Protein AF-A0A961GKC4-F1 (afdb_monomer)

Secondary structure (DSSP, 8-state):
----EEETTEEE---EE-HHHHTT--STT---S---EE----HHHHHHHHHS--EEEEEETTEEEEEEPPHHHHHHHHHHHHT--

Solvent-accessible surface area (backbone atoms only — not comparable to full-atom values): 5622 Å² total; per-residue (Å²): 136,81,74,66,47,71,56,95,90,38,81,41,79,72,72,43,71,41,71,72,61,58,68,69,56,83,45,99,89,54,81,70,96,70,84,58,69,46,73,80,73,53,75,70,51,50,54,49,57,72,74,46,91,48,66,56,71,43,84,46,93,92,52,69,51,72,47,72,56,51,69,70,59,49,53,53,54,49,32,51,76,71,68,73,107

pLDDT: mean 83.11, std 16.25, range [34.09, 97.19]

Sequence (85 aa):
GADGDVVDGTDVVRCIVDPDHAKQLTREDVTASVHYVHFALTPDEVERFAAAPVALALTHPAYTHATVLRDDHRAQLLADLRGEA

Structure (mmCIF, N/CA/C/O backbone):
data_AF-A0A961GKC4-F1
#
_entry.id   AF-A0A961GKC4-F1
#
loop_
_atom_site.group_PDB
_atom_site.id
_atom_site.type_symbol
_atom_site.label_atom_id
_atom_site.label_alt_id
_atom_site.label_comp_id
_atom_site.label_asym_id
_atom_site.label_entity_id
_atom_site.label_seq_id
_atom_site.pdbx_PDB_ins_code
_atom_site.Cartn_x
_atom_site.Cartn_y
_atom_site.Cartn_z
_atom_site.occupancy
_atom_site.B_iso_or_equiv
_atom_site.auth_seq_id
_atom_site.auth_comp_id
_atom_site.auth_asym_id
_atom_site.auth_atom_id
_atom_site.pdbx_PDB_model_num
ATOM 1 N N . GLY A 1 1 ? 3.160 17.643 1.515 1.00 34.09 1 GLY A N 1
ATOM 2 C CA . GLY A 1 1 ? 1.817 17.717 0.928 1.00 34.09 1 GLY A CA 1
ATOM 3 C C . GLY A 1 1 ? 1.480 16.325 0.489 1.00 34.09 1 GLY A C 1
ATOM 4 O O . GLY A 1 1 ? 2.064 15.876 -0.484 1.00 34.09 1 GLY A O 1
ATOM 5 N N . ALA A 1 2 ? 0.696 15.614 1.291 1.00 43.00 2 ALA A N 1
ATOM 6 C CA . ALA A 1 2 ? 0.167 14.307 0.937 1.00 43.00 2 ALA A CA 1
ATOM 7 C C . ALA A 1 2 ? -1.302 14.544 0.589 1.00 43.00 2 ALA A C 1
ATOM 9 O O . ALA A 1 2 ? -2.175 14.419 1.438 1.00 43.00 2 ALA A O 1
ATOM 10 N N . ASP A 1 3 ? -1.526 15.046 -0.621 1.00 47.84 3 ASP A N 1
ATOM 11 C CA . ASP A 1 3 ? -2.831 14.976 -1.261 1.00 47.84 3 ASP A CA 1
ATOM 12 C C . ASP A 1 3 ? -2.818 13.640 -2.008 1.00 47.84 3 ASP A C 1
ATOM 14 O O . ASP A 1 3 ? -2.057 13.480 -2.967 1.00 47.84 3 ASP A O 1
ATOM 18 N N . GLY A 1 4 ? -3.549 12.647 -1.498 1.00 56.16 4 GLY A N 1
ATOM 19 C CA . GLY A 1 4 ? -3.739 11.375 -2.188 1.00 56.16 4 GLY A CA 1
ATOM 20 C C . GLY A 1 4 ? -4.280 11.622 -3.597 1.00 56.16 4 GLY A C 1
ATOM 21 O O . GLY A 1 4 ? -5.165 12.455 -3.797 1.00 56.16 4 GLY A O 1
ATOM 22 N N . ASP A 1 5 ? -3.717 10.936 -4.588 1.00 66.19 5 ASP A N 1
ATOM 23 C CA . ASP A 1 5 ? -4.197 11.026 -5.967 1.00 66.19 5 ASP A CA 1
ATOM 24 C C . ASP A 1 5 ? -5.382 10.069 -6.128 1.00 66.19 5 ASP A C 1
ATOM 26 O O . ASP A 1 5 ? -5.294 8.915 -5.713 1.00 66.19 5 ASP A O 1
ATOM 30 N N . VAL A 1 6 ? -6.490 10.519 -6.713 1.00 67.31 6 VAL A N 1
ATOM 31 C CA . VAL A 1 6 ? -7.648 9.648 -6.961 1.00 67.31 6 VAL A CA 1
ATOM 32 C C . VAL A 1 6 ? -7.576 9.152 -8.395 1.00 67.31 6 VAL A C 1
ATOM 34 O O . VAL A 1 6 ? -7.784 9.916 -9.338 1.00 67.31 6 VAL A O 1
ATOM 37 N N . VAL A 1 7 ? -7.338 7.856 -8.574 1.00 70.19 7 VAL A N 1
ATOM 38 C CA . VAL A 1 7 ? -7.275 7.223 -9.895 1.00 70.19 7 VAL A CA 1
ATOM 39 C C . VAL A 1 7 ? -8.436 6.248 -10.033 1.00 70.19 7 VAL A C 1
ATOM 41 O O . VAL A 1 7 ? -8.514 5.261 -9.310 1.00 70.19 7 VAL A O 1
ATOM 44 N N . ASP A 1 8 ? -9.353 6.538 -10.960 1.00 74.25 8 ASP A N 1
ATOM 45 C CA . ASP A 1 8 ? -10.533 5.704 -11.254 1.00 74.25 8 ASP A CA 1
ATOM 46 C C . ASP A 1 8 ? -11.367 5.357 -9.998 1.00 74.25 8 ASP A C 1
ATOM 48 O O . ASP A 1 8 ? -11.786 4.223 -9.776 1.00 74.25 8 ASP A O 1
ATOM 52 N N . GLY A 1 9 ? -11.548 6.346 -9.112 1.00 77.38 9 GLY A N 1
ATOM 53 C CA . GLY A 1 9 ? -12.277 6.194 -7.845 1.00 77.38 9 GLY A CA 1
ATOM 54 C C . GLY A 1 9 ? -11.501 5.487 -6.726 1.00 77.38 9 GLY A C 1
ATOM 55 O O . GLY A 1 9 ? -12.067 5.249 -5.661 1.00 77.38 9 GLY A O 1
ATOM 56 N N . THR A 1 10 ? -10.224 5.167 -6.948 1.00 82.06 10 THR A N 1
ATOM 57 C CA . THR A 1 10 ? -9.320 4.588 -5.947 1.00 82.06 10 THR A CA 1
ATOM 58 C C . THR A 1 10 ? -8.387 5.660 -5.402 1.00 82.06 10 THR A C 1
ATOM 60 O O . THR A 1 10 ? -7.704 6.327 -6.177 1.00 82.06 10 THR A O 1
ATOM 63 N N . ASP A 1 11 ? -8.308 5.788 -4.079 1.00 89.25 11 ASP A N 1
ATOM 64 C CA . ASP A 1 11 ? -7.292 6.622 -3.435 1.00 89.25 11 ASP A CA 1
ATOM 65 C C . ASP A 1 11 ? -5.908 5.980 -3.548 1.00 89.25 11 ASP A C 1
ATOM 67 O O . ASP A 1 11 ? -5.701 4.822 -3.174 1.00 89.25 11 ASP A O 1
ATOM 71 N N . VAL A 1 12 ? -4.941 6.751 -4.041 1.00 92.31 12 VAL A N 1
ATOM 72 C CA . VAL A 1 12 ? -3.564 6.319 -4.264 1.00 92.31 12 VAL A CA 1
ATOM 73 C C . VAL A 1 12 ? -2.619 7.092 -3.356 1.00 92.31 12 VAL A C 1
ATOM 75 O O . VAL A 1 12 ? -2.407 8.295 -3.510 1.00 92.31 12 VAL A O 1
ATOM 78 N N . VAL A 1 13 ? -1.948 6.349 -2.478 1.00 93.62 13 VAL A N 1
ATOM 79 C CA . VAL A 1 13 ? -0.851 6.853 -1.649 1.00 93.62 13 VAL A CA 1
ATOM 80 C C . VAL A 1 13 ? 0.474 6.421 -2.272 1.00 93.62 13 VAL A C 1
ATOM 82 O O . VAL A 1 13 ? 0.808 5.234 -2.321 1.00 93.62 13 VAL A O 1
ATOM 85 N N . ARG A 1 14 ? 1.243 7.385 -2.787 1.00 93.56 14 ARG A N 1
ATOM 86 C CA . ARG A 1 14 ? 2.568 7.125 -3.371 1.00 93.56 14 ARG A CA 1
ATOM 87 C C . ARG A 1 14 ? 3.591 6.891 -2.262 1.00 93.56 14 ARG A C 1
ATOM 89 O O . ARG A 1 14 ? 3.654 7.651 -1.299 1.00 93.56 14 ARG A O 1
ATOM 96 N N . CYS A 1 15 ? 4.430 5.871 -2.428 1.00 91.62 15 CYS A N 1
ATOM 97 C CA . CYS A 1 15 ? 5.579 5.698 -1.553 1.00 91.62 15 CYS A CA 1
ATOM 98 C C . CYS A 1 15 ? 6.615 6.799 -1.793 1.00 91.62 15 CYS A C 1
ATOM 100 O O . CYS A 1 15 ? 6.810 7.257 -2.922 1.00 91.62 15 CYS A O 1
ATOM 102 N N . ILE A 1 16 ? 7.337 7.154 -0.742 1.00 90.44 16 ILE A N 1
ATOM 103 C CA . ILE A 1 16 ? 8.448 8.094 -0.780 1.00 90.44 16 ILE A CA 1
ATOM 104 C C . ILE A 1 16 ? 9.712 7.300 -0.450 1.00 90.44 16 ILE A C 1
ATOM 106 O O . ILE A 1 16 ? 9.742 6.535 0.515 1.00 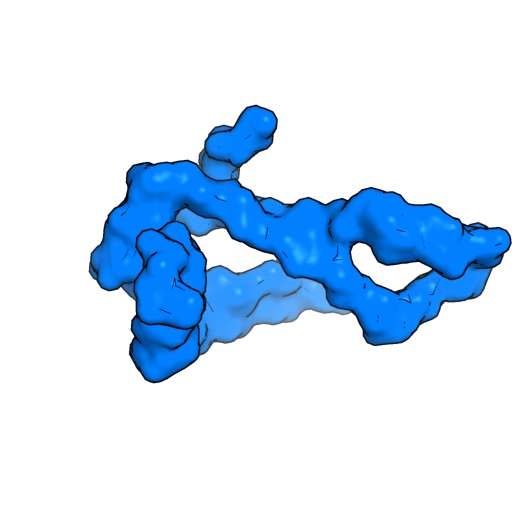90.44 16 ILE A O 1
ATOM 110 N N . VAL A 1 17 ? 10.752 7.445 -1.270 1.00 85.50 17 VAL A N 1
ATOM 111 C CA . VAL A 1 17 ? 12.047 6.799 -1.017 1.00 85.50 17 VAL A CA 1
ATOM 112 C C . VAL A 1 17 ? 12.738 7.507 0.142 1.00 85.50 17 VAL A C 1
ATOM 114 O O . VAL A 1 17 ? 12.749 8.737 0.205 1.00 85.50 17 VAL A O 1
ATOM 117 N N . ASP A 1 18 ? 13.311 6.733 1.058 1.00 78.19 18 ASP A N 1
ATOM 118 C CA . ASP A 1 18 ? 14.045 7.281 2.192 1.00 78.19 18 ASP A CA 1
ATOM 119 C C . ASP A 1 18 ? 15.265 8.115 1.719 1.00 78.19 18 ASP A C 1
ATOM 121 O O . ASP A 1 18 ? 16.102 7.616 0.952 1.00 78.19 18 ASP A O 1
ATOM 125 N N . PRO A 1 19 ? 15.389 9.386 2.147 1.00 66.31 19 PRO A N 1
ATOM 126 C CA . PRO A 1 19 ? 16.437 10.286 1.672 1.00 66.31 19 PRO A CA 1
ATOM 127 C C . PRO A 1 19 ? 17.840 9.919 2.177 1.00 66.31 19 PRO A C 1
ATOM 129 O O . PRO A 1 19 ? 18.823 10.290 1.532 1.00 66.31 19 PRO A O 1
ATOM 132 N N . ASP A 1 20 ? 17.973 9.202 3.295 1.00 63.00 20 ASP A N 1
ATOM 133 C CA . ASP A 1 20 ? 19.270 8.731 3.794 1.00 63.00 20 ASP A CA 1
ATOM 134 C C . ASP A 1 20 ? 19.719 7.456 3.072 1.00 63.00 20 ASP A C 1
ATOM 136 O O . ASP A 1 20 ? 20.917 7.273 2.837 1.00 63.00 20 ASP A O 1
ATOM 140 N N . HIS A 1 21 ? 18.775 6.638 2.596 1.00 59.38 21 HIS A N 1
ATOM 141 C CA . HIS A 1 21 ? 19.080 5.575 1.637 1.00 59.38 21 HIS A CA 1
ATOM 142 C C . HIS A 1 21 ? 19.583 6.143 0.297 1.00 59.38 21 HIS A C 1
ATOM 144 O O . HIS A 1 21 ? 20.554 5.635 -0.267 1.00 59.38 21 HIS A O 1
ATOM 150 N N . ALA A 1 22 ? 19.000 7.254 -0.170 1.00 56.69 22 ALA A N 1
ATOM 151 C CA . ALA A 1 22 ? 19.432 7.920 -1.399 1.00 56.69 22 ALA A CA 1
ATOM 152 C C . ALA A 1 22 ? 20.898 8.405 -1.349 1.00 56.69 22 ALA A C 1
ATOM 154 O O . ALA A 1 22 ? 21.580 8.407 -2.371 1.00 56.69 22 ALA A O 1
ATOM 155 N N . LYS A 1 23 ? 21.422 8.754 -0.164 1.00 56.88 23 LYS A N 1
ATOM 156 C CA . LYS A 1 23 ? 22.817 9.205 0.025 1.00 56.88 23 LYS A CA 1
ATOM 157 C C . LYS A 1 23 ? 23.856 8.078 -0.055 1.00 56.88 23 LYS A C 1
ATOM 159 O O . LYS A 1 23 ? 25.034 8.362 -0.254 1.00 56.88 23 LYS A O 1
ATOM 164 N N . GLN A 1 24 ? 23.448 6.817 0.106 1.00 53.84 24 GLN A N 1
ATOM 165 C CA . GLN A 1 24 ? 24.339 5.649 0.003 1.00 53.84 24 GLN A CA 1
ATOM 166 C C . GLN A 1 24 ? 24.511 5.153 -1.444 1.00 53.84 24 GLN A C 1
ATOM 168 O O . GLN A 1 24 ? 25.420 4.371 -1.728 1.00 53.84 24 GLN A O 1
ATOM 173 N N . LEU A 1 25 ? 23.702 5.658 -2.381 1.00 56.47 25 LEU A N 1
ATOM 174 C CA . LEU A 1 25 ? 23.846 5.452 -3.825 1.00 56.47 25 LEU A CA 1
ATOM 175 C C . LEU A 1 25 ? 24.982 6.339 -4.373 1.00 56.47 25 LEU A C 1
ATOM 177 O O . LEU A 1 25 ? 24.773 7.254 -5.158 1.00 56.47 25 LEU A O 1
ATOM 181 N N . THR A 1 26 ? 26.215 6.104 -3.922 1.00 53.75 26 THR A N 1
ATOM 182 C CA . THR A 1 26 ? 27.397 6.924 -4.270 1.00 53.75 26 THR A CA 1
ATOM 183 C C . THR A 1 26 ? 27.975 6.641 -5.665 1.00 53.75 26 THR A C 1
ATOM 185 O O . THR A 1 26 ? 29.016 7.192 -6.023 1.00 53.75 26 THR A O 1
ATOM 188 N N . ARG A 1 27 ? 27.325 5.793 -6.475 1.00 60.34 27 ARG A N 1
ATOM 189 C CA . ARG A 1 27 ? 27.721 5.484 -7.860 1.00 60.34 27 ARG A CA 1
ATOM 190 C C . ARG A 1 27 ? 26.507 5.565 -8.777 1.00 60.34 27 ARG A C 1
ATOM 192 O O . ARG A 1 27 ? 25.562 4.805 -8.597 1.00 60.34 27 ARG A O 1
ATOM 199 N N . GLU A 1 28 ? 26.587 6.443 -9.775 1.00 57.25 28 GLU A N 1
ATOM 200 C CA . GLU A 1 28 ? 25.514 6.749 -10.737 1.00 57.25 28 GLU A CA 1
ATOM 201 C C . GLU A 1 28 ? 25.032 5.516 -11.532 1.00 57.25 28 GLU A C 1
ATOM 203 O O . GLU A 1 28 ? 23.873 5.464 -11.930 1.00 57.25 28 GLU A O 1
ATOM 208 N N . ASP A 1 29 ? 25.876 4.483 -11.667 1.00 56.12 29 ASP A N 1
ATOM 209 C CA . ASP A 1 29 ? 25.589 3.257 -12.431 1.00 56.12 29 ASP A CA 1
ATOM 210 C C . ASP A 1 29 ? 25.187 2.040 -11.571 1.00 56.12 29 ASP A C 1
ATOM 212 O O . ASP A 1 29 ? 25.096 0.919 -12.079 1.00 56.12 29 ASP A O 1
ATOM 216 N N . VAL A 1 30 ? 24.997 2.204 -10.257 1.00 61.66 30 VAL A N 1
ATOM 217 C CA . VAL A 1 30 ? 24.619 1.097 -9.362 1.00 61.66 30 VAL A CA 1
ATOM 218 C C . VAL A 1 30 ? 23.200 1.310 -8.859 1.00 61.66 30 VAL A C 1
ATOM 220 O O . VAL A 1 30 ? 22.962 2.045 -7.905 1.00 61.66 30 VAL A O 1
ATOM 223 N N . THR A 1 31 ? 22.245 0.604 -9.461 1.00 60.53 31 THR A N 1
ATOM 224 C CA . THR A 1 31 ? 20.917 0.438 -8.868 1.00 60.53 31 THR A CA 1
ATOM 225 C C . THR A 1 31 ? 21.060 -0.413 -7.611 1.00 60.53 31 THR A C 1
ATOM 227 O O . THR A 1 31 ? 21.447 -1.582 -7.705 1.00 60.53 31 THR A O 1
ATOM 230 N N . ALA A 1 32 ? 20.772 0.143 -6.432 1.00 64.88 32 ALA A N 1
ATOM 231 C CA . ALA A 1 32 ? 20.695 -0.674 -5.228 1.00 64.88 32 ALA A CA 1
ATOM 232 C C . ALA A 1 32 ? 19.626 -1.757 -5.418 1.00 64.88 32 ALA A C 1
ATOM 234 O O . ALA A 1 32 ? 18.512 -1.485 -5.859 1.00 64.88 32 ALA A O 1
ATOM 235 N N . SER A 1 33 ? 19.948 -3.000 -5.066 1.00 77.75 33 SER A N 1
ATOM 236 C CA . SER A 1 33 ? 18.973 -4.097 -5.121 1.00 77.75 33 SER A CA 1
ATOM 237 C C . SER A 1 33 ? 17.883 -3.977 -4.049 1.00 77.75 33 SER A C 1
ATOM 239 O O . SER A 1 33 ? 16.893 -4.698 -4.096 1.00 77.75 33 SER A O 1
ATOM 241 N N . VAL A 1 34 ? 18.069 -3.091 -3.067 1.00 81.81 34 VAL A N 1
ATOM 242 C CA . VAL A 1 34 ? 17.181 -2.885 -1.920 1.00 81.81 34 VAL A CA 1
ATOM 243 C C . VAL A 1 34 ? 16.936 -1.395 -1.779 1.00 81.81 34 VAL A C 1
ATOM 245 O O . VAL A 1 34 ? 17.902 -0.645 -1.811 1.00 81.81 34 VAL A O 1
ATOM 248 N N . HIS A 1 35 ? 15.676 -0.998 -1.593 1.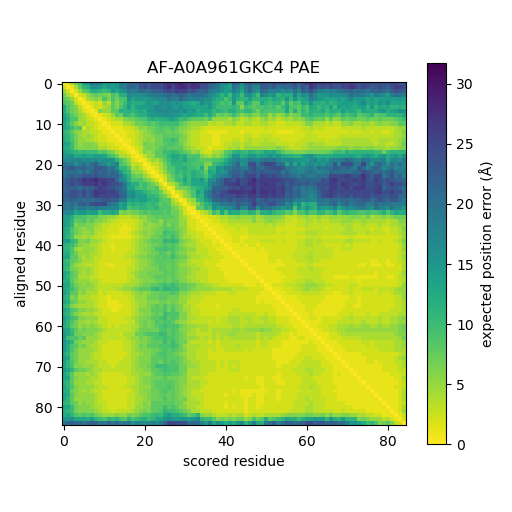00 81.81 35 HIS A N 1
ATOM 249 C CA . HIS A 1 35 ? 15.275 0.382 -1.328 1.00 81.81 35 HIS A CA 1
ATOM 250 C C . HIS A 1 35 ? 14.412 0.435 -0.070 1.00 81.81 35 HIS A C 1
ATOM 252 O O . HIS A 1 35 ? 13.540 -0.415 0.117 1.00 81.81 35 HIS A O 1
ATOM 258 N N . TYR A 1 36 ? 14.627 1.451 0.762 1.00 85.75 36 TYR A N 1
ATOM 259 C CA . TYR A 1 36 ? 13.719 1.778 1.858 1.00 85.75 36 TYR A CA 1
ATOM 260 C C . TYR A 1 36 ? 12.701 2.807 1.379 1.00 85.75 36 TYR A C 1
ATOM 262 O O . TYR A 1 36 ? 13.062 3.820 0.774 1.00 85.75 36 TYR A O 1
ATOM 270 N N . VAL A 1 37 ? 11.427 2.532 1.640 1.00 91.06 37 VAL A N 1
ATOM 271 C CA . VAL A 1 37 ? 10.312 3.403 1.273 1.00 91.06 37 VAL A CA 1
ATOM 272 C C . VAL A 1 37 ? 9.383 3.593 2.461 1.00 91.06 37 VAL A C 1
ATOM 274 O O . VAL A 1 37 ? 9.257 2.705 3.301 1.00 91.06 37 VAL A O 1
ATOM 277 N N . HIS A 1 38 ? 8.710 4.736 2.504 1.00 91.88 38 HIS A N 1
ATOM 278 C CA . HIS A 1 38 ? 7.669 5.028 3.479 1.00 91.88 38 HIS A CA 1
ATOM 279 C C . HIS A 1 38 ? 6.379 5.463 2.783 1.00 91.88 38 HIS A C 1
ATOM 281 O O . HIS A 1 38 ? 6.405 6.049 1.699 1.00 91.88 38 HIS A O 1
ATOM 287 N N . PHE A 1 39 ? 5.249 5.180 3.424 1.00 93.56 39 PHE A N 1
ATOM 288 C CA . PHE A 1 39 ? 3.928 5.645 3.014 1.00 93.56 39 PHE A CA 1
ATOM 289 C C . PHE A 1 39 ? 3.403 6.566 4.109 1.00 93.56 39 PHE A C 1
ATOM 291 O O . PHE A 1 39 ? 3.211 6.137 5.243 1.00 93.56 39 PHE A O 1
ATOM 298 N N . ALA A 1 40 ? 3.217 7.839 3.777 1.00 92.00 40 ALA A N 1
ATOM 299 C CA . ALA A 1 40 ? 2.669 8.819 4.702 1.00 92.00 40 ALA A CA 1
ATOM 300 C C . ALA A 1 40 ? 1.162 8.927 4.463 1.00 92.00 40 ALA A C 1
ATOM 302 O O . ALA A 1 40 ? 0.748 9.566 3.499 1.00 92.00 40 ALA A O 1
ATOM 303 N N . LEU A 1 41 ? 0.371 8.278 5.319 1.00 94.12 41 LEU A N 1
ATOM 304 C CA . LEU A 1 41 ? -1.087 8.356 5.282 1.00 94.12 41 LEU A CA 1
ATOM 305 C C . LEU A 1 41 ? -1.570 9.457 6.229 1.00 94.12 41 LEU A C 1
ATOM 307 O O . LEU A 1 41 ? -1.096 9.586 7.360 1.00 94.12 41 LEU A O 1
ATOM 311 N N . THR A 1 42 ? -2.534 10.237 5.767 1.00 93.38 42 THR A N 1
ATOM 312 C CA . THR A 1 42 ? -3.318 11.160 6.589 1.00 93.38 42 THR A CA 1
ATOM 313 C C . THR A 1 42 ? -4.304 10.390 7.478 1.00 93.38 42 THR A C 1
ATOM 315 O O . THR A 1 42 ? -4.656 9.253 7.159 1.00 93.38 42 THR A O 1
ATOM 318 N N . PRO A 1 43 ? -4.812 10.990 8.572 1.00 93.69 43 PRO A N 1
ATOM 319 C CA . PRO A 1 43 ? -5.812 10.335 9.419 1.00 93.69 43 PRO A CA 1
ATOM 320 C C . PRO A 1 43 ? -7.044 9.845 8.643 1.00 93.69 43 PRO A C 1
ATOM 322 O O . PRO A 1 43 ? -7.516 8.734 8.870 1.00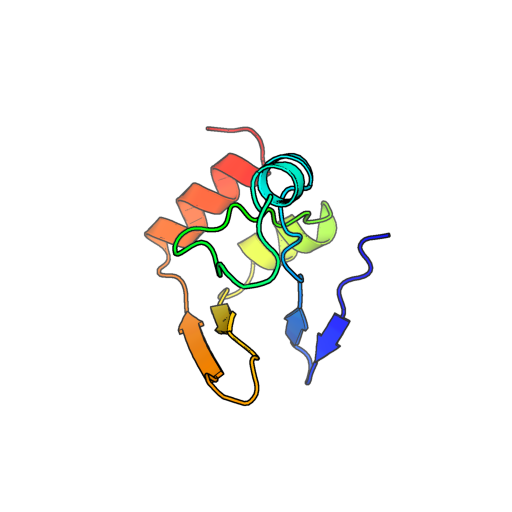 93.69 43 PRO A O 1
ATOM 325 N N . ASP A 1 44 ? -7.519 10.624 7.670 1.00 93.12 44 ASP A N 1
ATOM 326 C CA . ASP A 1 44 ? -8.674 10.244 6.853 1.00 93.12 44 ASP A CA 1
ATOM 327 C C . ASP A 1 44 ? -8.363 9.060 5.918 1.00 93.12 44 ASP A C 1
ATOM 329 O O . ASP A 1 44 ? -9.224 8.210 5.683 1.00 93.12 44 ASP A O 1
ATOM 333 N N . GLU A 1 45 ? -7.138 8.975 5.390 1.00 94.19 45 GLU A N 1
ATOM 334 C CA . GLU A 1 45 ? -6.681 7.825 4.598 1.00 94.19 45 GLU A CA 1
ATOM 335 C C . GLU A 1 45 ? -6.519 6.571 5.461 1.00 94.19 45 GLU A C 1
ATOM 337 O O . GLU A 1 45 ? -6.819 5.480 4.984 1.00 94.19 45 GLU A O 1
ATOM 342 N N . VAL A 1 46 ? -6.113 6.701 6.729 1.00 95.69 46 VAL A N 1
ATOM 343 C CA . VAL A 1 46 ? -6.057 5.574 7.679 1.00 95.69 46 VAL A CA 1
ATOM 344 C C . VAL A 1 46 ? -7.455 5.005 7.935 1.00 95.69 46 VAL A C 1
ATOM 346 O O . VAL A 1 46 ? -7.640 3.787 7.929 1.00 95.69 46 VAL A O 1
ATOM 349 N N . GLU A 1 47 ? -8.468 5.856 8.087 1.00 94.81 47 GLU A N 1
ATOM 350 C CA . GLU A 1 47 ? -9.844 5.381 8.266 1.00 94.81 47 GLU A CA 1
ATOM 351 C C . GLU A 1 47 ? -10.396 4.706 7.002 1.00 94.81 47 GLU A C 1
ATOM 353 O O . GLU A 1 47 ? -11.069 3.675 7.084 1.00 94.81 47 GLU A O 1
ATOM 358 N N . ARG A 1 48 ? -10.045 5.203 5.810 1.00 93.31 48 ARG A N 1
ATOM 359 C CA . ARG A 1 48 ? -10.391 4.525 4.548 1.00 93.31 48 ARG A CA 1
ATOM 360 C C . ARG A 1 48 ? -9.635 3.209 4.364 1.00 93.31 48 ARG A C 1
ATOM 362 O O . ARG A 1 48 ? -10.238 2.226 3.935 1.00 93.31 48 ARG A O 1
ATOM 369 N N . PHE A 1 49 ? -8.364 3.160 4.763 1.00 94.62 49 PHE A N 1
ATOM 370 C CA . PHE A 1 49 ? -7.552 1.942 4.806 1.00 94.62 49 PHE A CA 1
ATOM 371 C C . PHE A 1 49 ? -8.191 0.874 5.709 1.00 94.62 49 PHE A C 1
ATOM 373 O O . PHE A 1 49 ? -8.137 -0.313 5.395 1.00 94.62 49 PHE A O 1
ATOM 380 N N . ALA A 1 50 ? -8.832 1.276 6.810 1.00 94.81 50 ALA A N 1
ATOM 381 C CA . ALA A 1 50 ? -9.551 0.363 7.697 1.00 94.81 50 ALA A CA 1
ATOM 382 C C . ALA A 1 50 ? -10.882 -0.140 7.106 1.00 94.81 50 ALA A C 1
ATOM 384 O O . ALA A 1 50 ? -11.283 -1.275 7.371 1.00 94.81 50 ALA A O 1
ATOM 385 N N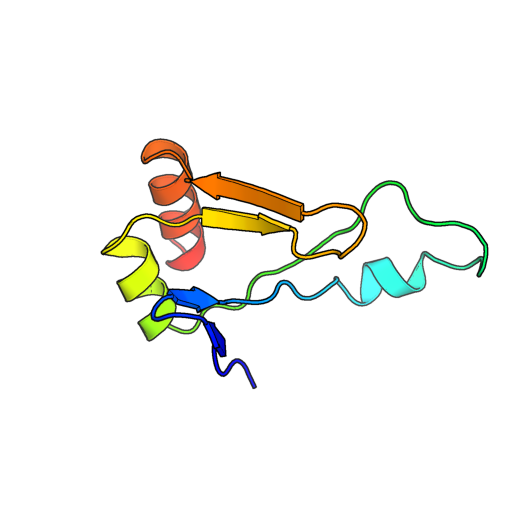 . ALA A 1 51 ? -11.571 0.697 6.326 1.00 93.56 51 ALA A N 1
ATOM 386 C CA . ALA A 1 51 ? -12.931 0.441 5.854 1.00 93.56 51 ALA A CA 1
ATOM 387 C C . ALA A 1 51 ? -13.018 -0.375 4.552 1.00 93.56 51 ALA A C 1
ATOM 389 O O . ALA A 1 51 ? -14.073 -0.945 4.264 1.00 93.56 51 ALA A O 1
ATOM 390 N N . ALA A 1 52 ? -11.947 -0.427 3.756 1.00 91.81 52 ALA A N 1
ATOM 391 C CA . ALA A 1 52 ? -11.963 -1.018 2.420 1.00 91.81 52 ALA A CA 1
ATOM 392 C C . ALA A 1 52 ? -10.764 -1.952 2.160 1.00 91.81 52 ALA A C 1
ATOM 394 O O . ALA A 1 52 ? -9.747 -1.887 2.854 1.00 91.81 52 ALA A O 1
ATOM 395 N N . PRO A 1 53 ? -10.848 -2.840 1.148 1.00 94.25 53 PRO A N 1
ATOM 396 C CA . PRO A 1 53 ? -9.689 -3.584 0.672 1.00 94.25 53 PRO A CA 1
ATOM 397 C C . PRO A 1 53 ? -8.569 -2.644 0.214 1.00 94.25 53 PRO A C 1
ATOM 399 O O . PRO A 1 53 ? -8.818 -1.650 -0.461 1.00 94.25 53 PRO A O 1
ATOM 402 N N . VAL A 1 54 ? -7.327 -3.004 0.532 1.00 96.19 54 VAL A N 1
ATOM 403 C CA . VAL A 1 54 ? -6.132 -2.236 0.161 1.00 96.19 54 VAL A CA 1
ATOM 404 C C . VAL A 1 54 ? -5.293 -3.067 -0.796 1.00 96.19 54 VAL A C 1
ATOM 406 O O . VAL A 1 54 ? -5.063 -4.249 -0.544 1.00 96.19 54 VAL A O 1
ATOM 409 N N . ALA A 1 55 ? -4.806 -2.455 -1.872 1.00 96.25 55 ALA A N 1
ATOM 410 C CA . ALA A 1 55 ? -3.873 -3.085 -2.795 1.00 96.25 55 ALA A CA 1
ATOM 411 C C . ALA A 1 55 ? -2.499 -2.413 -2.737 1.00 96.25 55 ALA A C 1
ATOM 413 O O . ALA A 1 55 ? -2.395 -1.189 -2.740 1.00 96.25 55 ALA A O 1
ATOM 414 N N . LEU A 1 56 ? -1.439 -3.223 -2.742 1.00 95.19 56 LEU A N 1
ATOM 415 C CA . LEU A 1 56 ? -0.087 -2.754 -3.019 1.00 95.19 56 LEU A CA 1
ATOM 416 C C . LEU A 1 56 ? 0.168 -2.879 -4.521 1.00 95.19 56 LEU A C 1
ATOM 418 O O . LEU A 1 56 ? 0.033 -3.969 -5.085 1.00 95.19 56 LEU A O 1
ATOM 422 N N . ALA A 1 57 ? 0.545 -1.773 -5.159 1.00 95.31 57 ALA A N 1
ATOM 423 C CA . ALA A 1 57 ? 0.706 -1.701 -6.604 1.00 95.31 57 ALA A CA 1
ATOM 424 C C . ALA A 1 57 ? 2.067 -1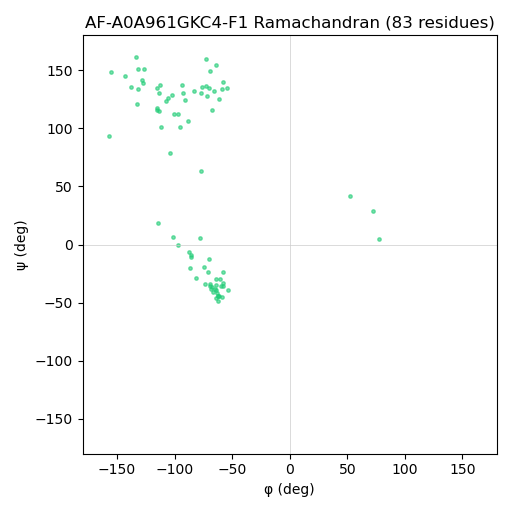.132 -7.024 1.00 95.31 57 ALA A C 1
ATOM 426 O O . ALA A 1 57 ? 2.586 -0.177 -6.451 1.00 95.31 57 ALA A O 1
ATOM 427 N N . LEU A 1 58 ? 2.605 -1.709 -8.093 1.00 94.62 58 LEU A N 1
ATOM 428 C CA . LEU A 1 58 ? 3.744 -1.233 -8.861 1.00 94.62 58 LEU A CA 1
ATOM 429 C C . LEU A 1 58 ? 3.208 -0.697 -10.187 1.00 94.62 58 LEU A C 1
ATOM 431 O O . LEU A 1 58 ? 2.532 -1.410 -10.926 1.00 94.62 58 LEU A O 1
ATOM 435 N N . THR A 1 59 ? 3.510 0.565 -10.478 1.00 92.25 59 THR A N 1
ATOM 436 C CA . THR A 1 59 ? 2.992 1.292 -11.654 1.00 92.25 59 THR A CA 1
ATOM 437 C C . THR A 1 59 ? 4.096 1.645 -12.651 1.00 92.25 59 THR A C 1
ATOM 439 O O . THR A 1 59 ? 3.931 2.526 -13.491 1.00 92.25 59 THR A O 1
ATOM 442 N N . HIS A 1 60 ? 5.248 0.973 -12.564 1.00 89.25 60 HIS A N 1
ATOM 443 C CA . HIS A 1 60 ? 6.353 1.222 -13.479 1.00 89.25 60 HIS A CA 1
ATOM 444 C C . HIS A 1 60 ? 5.999 0.699 -14.888 1.00 89.25 60 HIS A C 1
ATOM 446 O O . HIS A 1 60 ? 5.542 -0.443 -15.002 1.00 89.25 60 HIS A O 1
ATOM 452 N N . PRO A 1 61 ? 6.248 1.454 -15.979 1.00 91.44 61 PRO A N 1
ATOM 453 C CA . PRO A 1 61 ? 5.858 1.039 -17.334 1.00 91.44 61 PRO A CA 1
ATOM 454 C C . PRO A 1 61 ? 6.459 -0.300 -17.777 1.00 91.44 61 PRO A C 1
ATOM 456 O O . PRO A 1 61 ? 5.829 -1.059 -18.503 1.00 91.44 61 PRO A O 1
ATOM 459 N N . ALA A 1 62 ? 7.675 -0.605 -17.318 1.00 93.12 62 ALA A N 1
ATOM 460 C CA . ALA A 1 62 ? 8.343 -1.877 -17.603 1.00 93.12 62 ALA A CA 1
ATOM 461 C C . ALA A 1 62 ? 7.973 -3.013 -16.626 1.00 93.12 62 ALA A C 1
ATOM 463 O O . ALA A 1 62 ? 8.380 -4.151 -16.841 1.00 93.12 62 ALA A O 1
ATOM 464 N N . TYR A 1 63 ? 7.251 -2.717 -15.538 1.00 89.69 63 TYR A N 1
ATOM 465 C CA . TYR A 1 63 ? 6.840 -3.705 -14.537 1.00 89.69 63 TYR A CA 1
ATOM 466 C C . TYR A 1 63 ? 5.603 -3.224 -13.767 1.00 89.69 63 TYR A C 1
ATOM 468 O O . TYR A 1 63 ? 5.700 -2.497 -12.775 1.00 89.69 63 TYR A O 1
ATOM 476 N N . THR A 1 64 ? 4.429 -3.625 -14.253 1.00 94.81 64 THR A N 1
ATOM 477 C CA . THR A 1 64 ? 3.136 -3.304 -13.640 1.00 94.81 64 THR A CA 1
ATOM 478 C C . THR A 1 64 ? 2.576 -4.533 -12.937 1.00 94.81 64 THR A C 1
ATOM 480 O O . THR A 1 64 ? 2.444 -5.597 -13.542 1.00 94.81 64 THR A O 1
ATOM 483 N N . HIS A 1 65 ? 2.245 -4.395 -11.657 1.00 95.19 65 HIS A N 1
ATOM 484 C CA . HIS A 1 65 ? 1.675 -5.473 -10.852 1.00 95.19 65 HIS A CA 1
ATOM 485 C C . HIS A 1 65 ? 0.872 -4.900 -9.686 1.00 95.19 65 HIS A C 1
ATOM 487 O O . HIS A 1 65 ? 1.234 -3.856 -9.154 1.00 95.19 65 HIS A O 1
ATOM 493 N N . ALA A 1 66 ? -0.178 -5.591 -9.251 1.00 95.75 66 ALA A N 1
ATOM 494 C CA . ALA A 1 66 ? -0.928 -5.228 -8.058 1.00 95.75 66 ALA A CA 1
ATOM 495 C C . ALA A 1 66 ? -1.374 -6.483 -7.311 1.00 95.75 66 ALA A C 1
ATOM 497 O O . ALA A 1 66 ? -1.715 -7.493 -7.928 1.00 95.75 66 ALA A O 1
ATOM 498 N N . THR A 1 67 ? -1.390 -6.402 -5.986 1.00 96.94 67 THR A N 1
ATOM 499 C CA . THR A 1 67 ? -1.893 -7.467 -5.121 1.00 96.94 67 THR A CA 1
ATOM 500 C C . THR A 1 67 ? -2.719 -6.879 -3.989 1.00 96.94 67 THR A C 1
ATOM 502 O O . THR A 1 67 ? -2.328 -5.883 -3.379 1.00 96.94 67 THR A O 1
ATOM 505 N N . VAL A 1 68 ? -3.874 -7.484 -3.716 1.00 97.00 68 VAL A N 1
ATOM 506 C CA . VAL A 1 68 ? -4.720 -7.099 -2.583 1.00 97.00 68 VAL A CA 1
ATOM 507 C C . VAL A 1 68 ? -4.102 -7.663 -1.308 1.00 97.00 68 VAL A C 1
ATOM 509 O O . VAL A 1 68 ? -3.759 -8.846 -1.238 1.00 97.00 68 VAL A O 1
ATOM 512 N N . LEU A 1 69 ? -3.946 -6.813 -0.297 1.00 97.12 69 LEU A N 1
ATOM 513 C CA . LEU A 1 69 ? -3.472 -7.228 1.011 1.00 97.12 69 LEU A CA 1
ATOM 514 C C . LEU A 1 69 ? -4.507 -8.144 1.655 1.00 97.12 69 LEU A C 1
ATOM 516 O O . LEU A 1 69 ? -5.700 -7.840 1.694 1.00 97.12 69 LEU A O 1
ATOM 520 N N . ARG A 1 70 ? -4.030 -9.267 2.186 1.00 97.19 70 ARG A N 1
ATOM 521 C CA . ARG A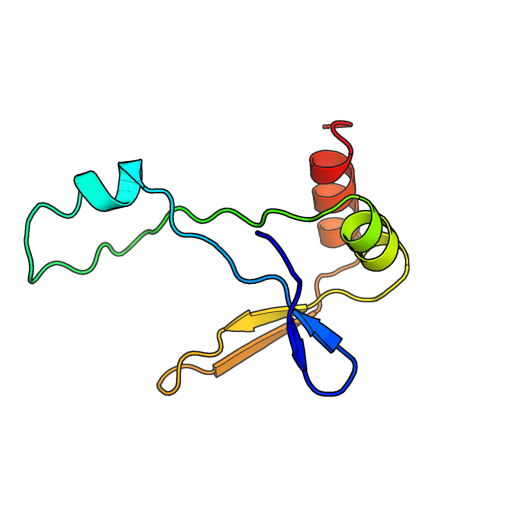 1 70 ? -4.853 -10.133 3.024 1.00 97.19 70 ARG A CA 1
ATOM 522 C C . ARG A 1 70 ? -5.265 -9.395 4.298 1.00 97.19 70 ARG A C 1
ATOM 524 O O . ARG A 1 70 ? -4.564 -8.487 4.748 1.00 97.19 70 ARG A O 1
ATOM 531 N N . ASP A 1 71 ? -6.382 -9.812 4.886 1.00 95.56 71 ASP A N 1
ATOM 532 C CA . ASP A 1 71 ? -6.952 -9.150 6.062 1.00 95.56 71 ASP A CA 1
ATOM 533 C C . ASP A 1 71 ? -5.995 -9.132 7.264 1.00 95.56 71 ASP A C 1
ATOM 535 O O . ASP A 1 71 ? -5.936 -8.130 7.972 1.00 95.56 71 ASP A O 1
ATOM 539 N N . ASP A 1 72 ? -5.201 -10.190 7.459 1.00 96.38 72 ASP A N 1
ATOM 540 C CA . ASP A 1 72 ? -4.188 -10.287 8.517 1.00 96.38 72 ASP A CA 1
ATOM 541 C C . ASP A 1 72 ? -3.070 -9.248 8.343 1.00 96.38 72 ASP A C 1
ATOM 543 O O . ASP A 1 72 ? -2.722 -8.534 9.283 1.00 96.38 72 ASP A O 1
ATOM 547 N N . HIS A 1 73 ? -2.553 -9.095 7.124 1.00 96.12 73 HIS A N 1
ATOM 548 C CA . HIS A 1 73 ? -1.544 -8.079 6.817 1.00 96.12 73 HIS A CA 1
ATOM 549 C C . HIS A 1 73 ? -2.098 -6.656 6.931 1.00 96.12 73 HIS A C 1
ATOM 551 O O . HIS A 1 73 ? -1.418 -5.771 7.447 1.00 96.12 73 HIS A O 1
ATOM 557 N N . ARG A 1 74 ? -3.333 -6.430 6.458 1.00 96.44 74 ARG A N 1
ATOM 558 C CA . ARG A 1 74 ? -3.998 -5.125 6.570 1.00 96.44 74 ARG A CA 1
ATOM 559 C C . ARG A 1 74 ? -4.191 -4.745 8.036 1.00 96.44 74 ARG A C 1
ATOM 561 O O . ARG A 1 74 ? -3.913 -3.609 8.396 1.00 96.44 74 ARG A O 1
ATOM 568 N N . ALA A 1 75 ? -4.632 -5.684 8.873 1.00 95.94 75 ALA A N 1
ATOM 569 C CA . ALA A 1 75 ? -4.825 -5.445 10.299 1.00 95.94 75 ALA A CA 1
ATOM 570 C C . ALA A 1 75 ? -3.514 -5.066 11.003 1.00 95.94 75 ALA A C 1
ATOM 572 O O . ALA A 1 75 ? -3.501 -4.099 11.759 1.00 95.94 75 ALA A O 1
ATOM 573 N N . GLN A 1 76 ? -2.413 -5.769 10.712 1.00 96.75 76 GLN A N 1
ATOM 574 C CA . GLN A 1 76 ? -1.108 -5.447 11.297 1.00 96.75 76 GL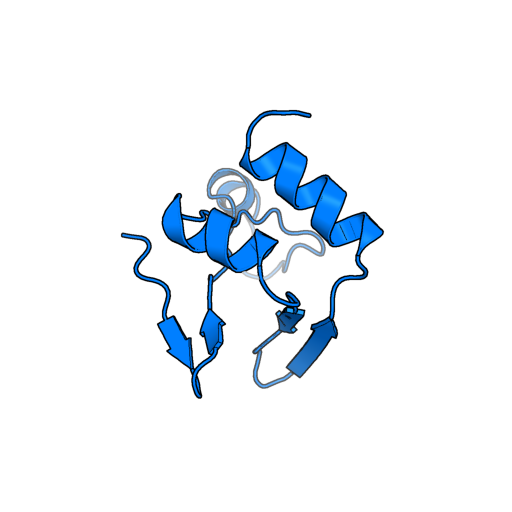N A CA 1
ATOM 575 C C . GLN A 1 76 ? -0.629 -4.046 10.896 1.00 96.75 76 GLN A C 1
ATOM 577 O O . GLN A 1 76 ? -0.274 -3.249 11.755 1.00 96.75 76 GLN A O 1
ATOM 582 N N . LEU A 1 77 ? -0.675 -3.716 9.602 1.00 96.00 77 LEU A N 1
ATOM 583 C CA . LEU A 1 77 ? -0.265 -2.392 9.121 1.00 96.00 77 LEU A CA 1
ATOM 584 C C . LEU A 1 77 ? -1.159 -1.275 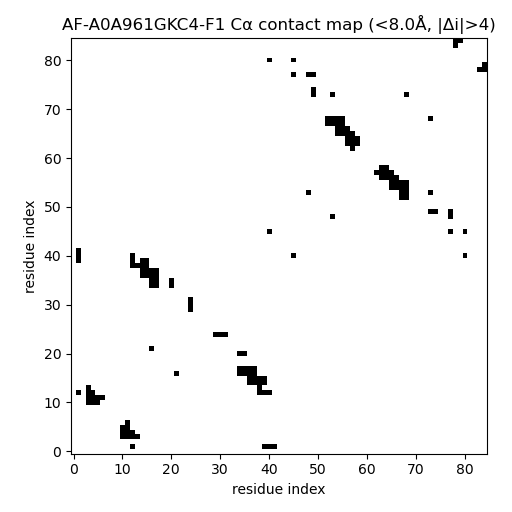9.673 1.00 96.00 77 LEU A C 1
ATOM 586 O O . LEU A 1 77 ? -0.682 -0.178 9.941 1.00 96.00 77 LEU A O 1
ATOM 590 N N . LEU A 1 78 ? -2.454 -1.541 9.860 1.00 96.44 78 LEU A N 1
ATOM 591 C CA . LEU A 1 78 ? -3.368 -0.584 10.477 1.00 96.44 78 LEU A CA 1
ATOM 592 C C . LEU A 1 78 ? -3.008 -0.315 11.946 1.00 96.44 78 LEU A C 1
ATOM 594 O O . LEU A 1 78 ? -3.094 0.833 12.378 1.00 96.44 78 LEU A O 1
ATOM 598 N N . ALA A 1 79 ? -2.587 -1.339 12.694 1.00 96.31 79 ALA A N 1
ATOM 599 C CA . ALA A 1 79 ? -2.088 -1.163 14.056 1.00 96.31 79 ALA A CA 1
ATOM 600 C C . ALA A 1 79 ? -0.830 -0.276 14.071 1.00 96.31 79 ALA A C 1
ATOM 602 O O . ALA A 1 79 ? -0.771 0.680 14.845 1.00 96.31 79 ALA A O 1
ATOM 603 N N . ASP A 1 80 ? 0.117 -0.509 13.153 1.00 95.38 80 ASP A N 1
ATOM 604 C CA . ASP A 1 80 ? 1.312 0.334 13.002 1.00 95.38 80 ASP A CA 1
ATOM 605 C C . ASP A 1 80 ? 0.930 1.800 12.704 1.00 95.38 80 ASP A C 1
ATOM 607 O O . ASP A 1 80 ? 1.440 2.727 13.335 1.00 95.3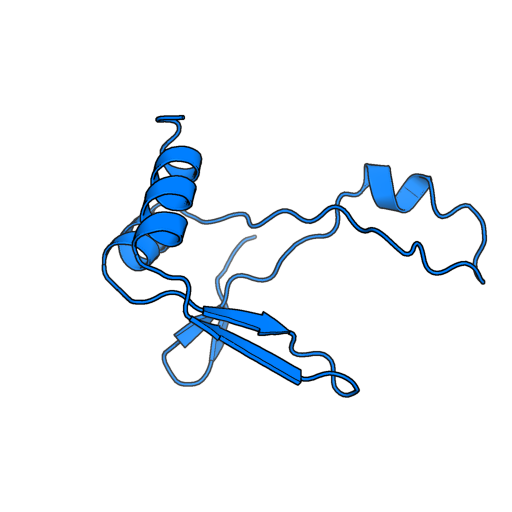8 80 ASP A O 1
ATOM 611 N N . LEU A 1 81 ? -0.017 2.024 11.782 1.00 94.50 81 LEU A N 1
ATOM 612 C CA . LEU A 1 81 ? -0.500 3.359 11.395 1.00 94.50 81 LEU A CA 1
ATOM 613 C C . LEU A 1 81 ? -1.204 4.106 12.536 1.00 94.50 81 LEU A C 1
ATOM 615 O O . LEU A 1 81 ? -1.176 5.337 12.573 1.00 94.50 81 LEU A O 1
ATOM 619 N N . ARG A 1 82 ? -1.833 3.377 13.462 1.00 94.62 82 ARG A N 1
ATOM 620 C CA . ARG A 1 82 ? -2.486 3.936 14.657 1.00 94.62 82 ARG A CA 1
ATOM 621 C C . ARG A 1 82 ? -1.540 4.088 15.850 1.00 94.62 82 ARG A C 1
ATOM 623 O O . ARG A 1 82 ? -1.927 4.691 16.848 1.00 94.62 82 ARG A O 1
ATOM 630 N N . GLY A 1 83 ? -0.305 3.594 15.744 1.00 89.38 83 GLY A N 1
ATOM 631 C CA . GLY A 1 83 ? 0.664 3.593 16.841 1.00 89.38 83 GLY A CA 1
ATOM 632 C C . GLY A 1 83 ? 0.336 2.576 17.938 1.00 89.38 83 GLY A C 1
ATOM 633 O O . GLY A 1 83 ? 0.650 2.813 19.102 1.00 89.38 83 GLY A O 1
ATOM 634 N N . GLU A 1 84 ? -0.328 1.477 17.579 1.00 82.06 84 GLU A N 1
ATOM 635 C CA . GLU A 1 84 ? -0.757 0.400 18.485 1.00 82.06 84 GLU A CA 1
ATOM 636 C C . GLU A 1 84 ? 0.215 -0.800 18.508 1.00 82.06 84 GLU A C 1
ATOM 638 O O . GLU A 1 84 ? -0.038 -1.776 19.218 1.00 82.06 84 GLU A O 1
ATOM 643 N N . ALA A 1 85 ? 1.302 -0.735 17.732 1.00 57.81 85 ALA A N 1
ATOM 644 C CA . ALA A 1 85 ? 2.311 -1.786 17.569 1.00 57.81 85 ALA A CA 1
ATOM 645 C C . ALA A 1 85 ? 3.548 -1.616 18.465 1.00 57.81 85 ALA A C 1
ATOM 647 O O . ALA A 1 85 ? 3.951 -0.459 18.732 1.00 57.81 85 ALA A O 1
#

Nearest PDB structures (foldseek):
  3kta-assembly2_D  TM=5.185E-01  e=3.419E+00  Pyrococcus furiosus
  3kta-assembly1_B  TM=5.703E-01  e=4.167E+00  Pyrococcus furiosus
  5b7b-assembly1_B  TM=4.055E-01  e=6.616E+00  Influenza A virus (A/Wilson-Smith/1933(H1N1))
  8kea-assembly1_L  TM=2.552E-01  e=8.615E+00  unclassified Caudoviricetes

Radius of gyration: 14.94 Å; Cα contacts (8 Å, |Δi|>4): 76; chains: 1; bounding box: 41×28×36 Å

Mean predicted aligned error: 7.47 Å

Foldseek 3Di:
DQPFDQDPNDTHFDKDWDVVQVVVPPDPPDDPPDTDIDTDDDPVRLVVLVVDWDKDWDDDPVDTDIDTDDPVRSVVVSCVVVVND